Protein AF-A0A4D6HDS4-F1 (afdb_monomer)

Radius of gyration: 18.3 Å; Cα contacts (8 Å, |Δi|>4): 135; chains: 1; bounding box: 52×20×52 Å

Secondary structure (DSSP, 8-state):
-HHHHHHHHHHHHHHHHHHHHH-TT-S-HHHHHHHHHHHHTTGGGGGT-SSSHHHHHHHHTSGGGGGTTSHHHHHHH-TT--HHHHHHHHHHHHHHHHHHHHHHHHTTHHHHHHHHTTT-

pLDDT: mean 92.28, std 8.12, range [58.09, 98.69]

Nearest PDB structures (foldseek):
  7ras-assembly1_B  TM=2.641E-01  e=6.065E+00  Mus musculus

Structure (mmCIF, N/CA/C/O backbone):
data_AF-A0A4D6HDS4-F1
#
_entry.id   AF-A0A4D6HDS4-F1
#
loop_
_atom_site.group_PDB
_atom_site.id
_atom_site.type_symbol
_atom_site.label_atom_id
_atom_site.label_alt_id
_atom_site.label_comp_id
_atom_site.label_asym_id
_atom_site.label_entity_id
_atom_site.label_seq_id
_atom_site.pdbx_PDB_ins_code
_atom_site.Cartn_x
_atom_site.Cartn_y
_atom_site.Cartn_z
_atom_site.occupancy
_atom_site.B_iso_or_equiv
_atom_site.auth_seq_id
_atom_site.auth_comp_id
_atom_site.auth_asym_id
_atom_site.auth_atom_id
_atom_site.pdbx_PDB_model_num
ATOM 1 N N . MET A 1 1 ? 3.286 8.470 -13.840 1.00 58.25 1 MET A N 1
ATOM 2 C CA . MET A 1 1 ? 2.882 9.212 -12.616 1.00 58.25 1 MET A CA 1
ATOM 3 C C . MET A 1 1 ? 1.632 8.616 -11.990 1.00 58.25 1 MET A C 1
ATOM 5 O O . MET A 1 1 ? 1.521 8.648 -10.770 1.00 58.25 1 MET A O 1
ATOM 9 N N . SER A 1 2 ? 0.696 8.099 -12.793 1.00 68.75 2 SER A N 1
ATOM 10 C CA . SER A 1 2 ? -0.485 7.391 -12.288 1.00 68.75 2 SER A CA 1
ATOM 11 C C . SER A 1 2 ? -0.097 6.170 -11.444 1.00 68.75 2 SER A C 1
ATOM 13 O O . SER A 1 2 ? -0.670 5.943 -10.382 1.00 68.75 2 SER A O 1
ATOM 15 N N . MET A 1 3 ? 0.948 5.453 -11.860 1.00 79.44 3 MET A N 1
ATOM 16 C CA . MET A 1 3 ? 1.455 4.256 -11.198 1.00 79.44 3 MET A CA 1
ATOM 17 C C . MET A 1 3 ? 1.962 4.538 -9.790 1.00 79.44 3 MET A C 1
ATOM 19 O O . MET A 1 3 ? 1.450 3.927 -8.870 1.00 79.44 3 MET A O 1
ATOM 23 N N . ALA A 1 4 ? 2.796 5.560 -9.573 1.00 91.19 4 ALA A N 1
ATOM 24 C CA . ALA A 1 4 ? 3.247 5.917 -8.221 1.00 91.19 4 ALA A CA 1
ATOM 25 C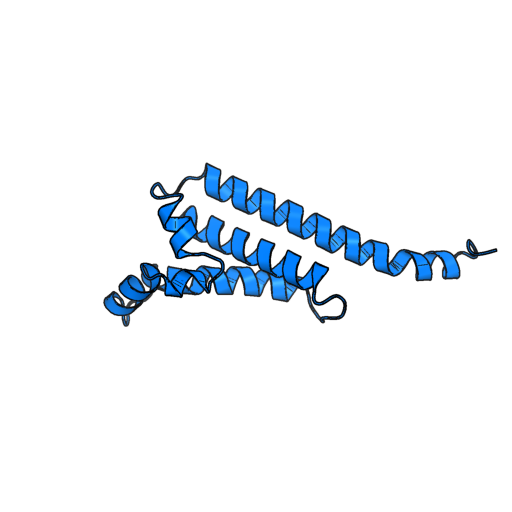 C . ALA A 1 4 ? 2.075 6.175 -7.245 1.00 91.19 4 ALA A C 1
ATOM 27 O O . ALA A 1 4 ? 2.122 5.781 -6.079 1.00 91.19 4 ALA A O 1
ATOM 28 N N . ILE A 1 5 ? 0.984 6.797 -7.722 1.00 95.06 5 ILE A N 1
ATOM 29 C CA . ILE A 1 5 ? -0.250 6.964 -6.933 1.00 95.06 5 ILE A CA 1
ATOM 30 C C . ILE A 1 5 ? -0.908 5.604 -6.676 1.00 95.06 5 ILE A C 1
ATOM 32 O O . ILE A 1 5 ? -1.334 5.336 -5.552 1.00 95.06 5 ILE A O 1
ATOM 36 N N . ALA A 1 6 ? -0.992 4.747 -7.696 1.00 96.25 6 ALA A N 1
ATOM 37 C CA . ALA A 1 6 ? -1.546 3.405 -7.578 1.00 96.25 6 ALA A CA 1
ATOM 38 C C . ALA A 1 6 ? -0.752 2.532 -6.589 1.00 96.25 6 ALA A C 1
ATOM 40 O O . ALA A 1 6 ? -1.367 1.912 -5.722 1.00 96.25 6 ALA A O 1
ATOM 41 N N . HIS A 1 7 ? 0.584 2.528 -6.649 1.00 97.31 7 HIS A N 1
ATOM 42 C CA . HIS A 1 7 ? 1.455 1.793 -5.726 1.00 97.31 7 HIS A CA 1
ATOM 43 C C . HIS A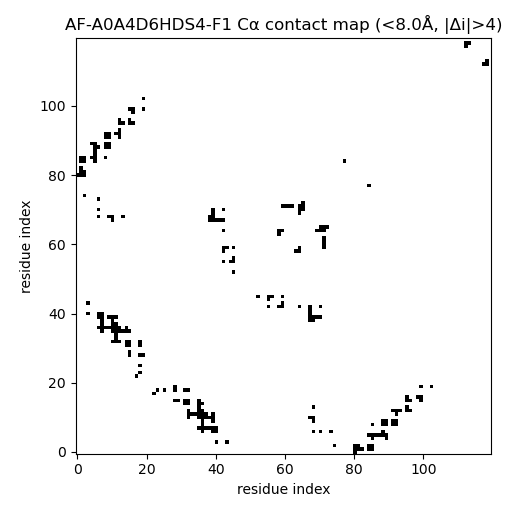 1 7 ? 1.315 2.305 -4.299 1.00 97.31 7 HIS A C 1
ATOM 45 O O . HIS A 1 7 ? 1.089 1.507 -3.389 1.00 97.31 7 HIS A O 1
ATOM 51 N N . PHE A 1 8 ? 1.360 3.626 -4.094 1.00 98.12 8 PHE A N 1
ATOM 52 C CA . PHE A 1 8 ? 1.148 4.210 -2.769 1.00 98.12 8 PHE A CA 1
ATOM 53 C C . PHE A 1 8 ? -0.218 3.825 -2.193 1.00 98.12 8 PHE A C 1
ATOM 55 O O . PHE A 1 8 ? -0.322 3.424 -1.029 1.00 98.12 8 PHE A O 1
ATOM 62 N N . ALA A 1 9 ? -1.274 3.942 -3.003 1.00 98.19 9 ALA A N 1
ATOM 63 C CA . ALA A 1 9 ? -2.632 3.645 -2.574 1.00 98.19 9 ALA A CA 1
ATOM 64 C C . ALA A 1 9 ? -2.816 2.153 -2.270 1.00 98.19 9 ALA A C 1
ATOM 66 O O . ALA A 1 9 ? -3.368 1.815 -1.223 1.00 98.19 9 ALA A O 1
ATOM 67 N N . MET A 1 10 ? -2.294 1.270 -3.127 1.00 97.75 10 MET A N 1
ATOM 68 C CA . MET A 1 10 ? -2.319 -0.178 -2.923 1.00 97.75 10 MET A CA 1
ATOM 69 C C . MET A 1 10 ? -1.550 -0.574 -1.662 1.00 97.75 10 MET A C 1
ATOM 71 O O . MET A 1 10 ? -2.098 -1.257 -0.799 1.00 97.75 10 MET A O 1
ATOM 75 N N . GLY A 1 11 ? -0.315 -0.091 -1.506 1.00 98.31 11 GLY A N 1
ATOM 76 C CA . GLY A 1 11 ? 0.505 -0.380 -0.332 1.00 98.31 11 GLY A CA 1
ATOM 77 C C . GLY A 1 11 ? -0.135 0.101 0.963 1.00 98.31 11 GLY A C 1
ATOM 78 O O . GLY A 1 11 ? -0.180 -0.633 1.952 1.00 98.31 11 GLY A O 1
ATOM 79 N N . SER A 1 12 ? -0.715 1.302 0.940 1.00 98.69 12 SER A N 1
ATOM 80 C CA . SER A 1 12 ? -1.457 1.835 2.083 1.00 98.69 12 SER A CA 1
ATOM 81 C C . SER A 1 12 ? -2.678 0.977 2.407 1.00 98.69 12 SER A C 1
ATOM 83 O O . SER A 1 12 ? -2.884 0.619 3.566 1.00 98.69 12 SER A O 1
ATOM 85 N N . ALA A 1 13 ? -3.471 0.606 1.396 1.00 98.44 13 ALA A N 1
ATOM 86 C CA . ALA A 1 13 ? -4.678 -0.196 1.570 1.00 98.44 13 ALA A CA 1
ATOM 87 C C . ALA A 1 13 ? -4.353 -1.577 2.150 1.00 98.44 13 ALA A C 1
ATOM 89 O O . ALA A 1 13 ? -4.958 -1.996 3.138 1.00 98.44 13 ALA A O 1
ATOM 90 N N . CYS A 1 14 ? -3.363 -2.264 1.579 1.00 98.12 14 CYS A N 1
ATOM 91 C CA . CYS A 1 14 ? -2.941 -3.578 2.037 1.00 98.12 14 CYS A CA 1
ATOM 92 C C . CYS A 1 14 ? -2.393 -3.540 3.468 1.00 98.12 14 CYS A C 1
ATOM 94 O O . CYS A 1 14 ? -2.797 -4.363 4.292 1.00 98.12 14 CYS A O 1
ATOM 96 N N . THR A 1 15 ? -1.545 -2.562 3.805 1.00 98.38 15 THR A N 1
ATOM 97 C CA . THR A 1 15 ? -1.051 -2.412 5.179 1.00 98.38 15 THR A CA 1
ATOM 98 C C . THR A 1 15 ? -2.177 -2.077 6.154 1.00 98.38 15 THR A C 1
ATOM 100 O O . THR A 1 15 ? -2.217 -2.662 7.236 1.00 98.38 15 THR A O 1
ATOM 103 N N . ILE A 1 16 ? -3.124 -1.206 5.784 1.00 97.81 16 ILE A N 1
ATOM 104 C CA . ILE A 1 16 ? -4.306 -0.910 6.609 1.00 97.81 16 ILE A CA 1
ATOM 105 C C . ILE A 1 16 ? -5.101 -2.186 6.891 1.00 97.81 16 ILE A C 1
ATOM 107 O O . ILE A 1 16 ? -5.442 -2.439 8.045 1.00 97.81 16 ILE A O 1
ATOM 111 N N . LEU A 1 17 ? -5.370 -3.008 5.873 1.00 96.25 17 LEU A N 1
ATOM 112 C CA . LEU A 1 17 ? -6.112 -4.258 6.044 1.00 96.25 17 LEU A CA 1
ATOM 113 C C . LEU A 1 17 ? -5.348 -5.260 6.916 1.00 96.25 17 LEU A C 1
ATOM 115 O O . LEU A 1 17 ? -5.937 -5.844 7.825 1.00 96.25 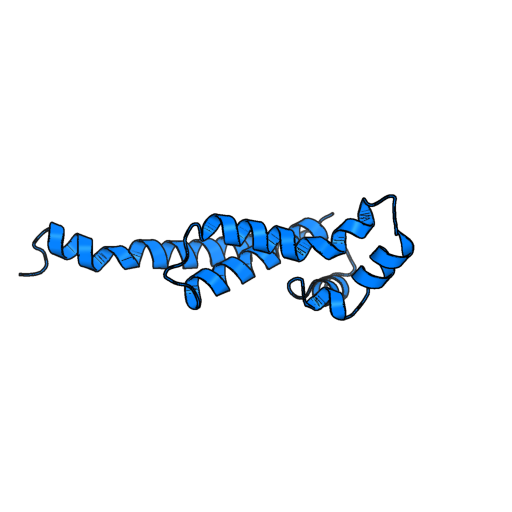17 LEU A O 1
ATOM 119 N N . VAL A 1 18 ? -4.039 -5.419 6.698 1.00 96.50 18 VAL A N 1
ATOM 120 C CA . VAL A 1 18 ? -3.189 -6.271 7.543 1.00 96.50 18 VAL A CA 1
ATOM 121 C C . VAL A 1 18 ? -3.227 -5.806 8.993 1.00 96.50 18 VAL A C 1
ATOM 123 O O . VAL A 1 18 ? -3.484 -6.614 9.880 1.00 96.50 18 VAL A O 1
ATOM 126 N N . VAL A 1 19 ? -3.044 -4.512 9.248 1.00 95.62 19 VAL A N 1
ATOM 127 C CA . VAL A 1 19 ? -3.081 -3.953 10.604 1.00 95.62 19 VAL A CA 1
ATOM 128 C C . VAL A 1 19 ? -4.461 -4.137 11.238 1.00 95.62 19 VAL A C 1
ATOM 130 O O . VAL A 1 19 ? -4.561 -4.635 12.357 1.00 95.62 19 VAL A O 1
ATOM 133 N N . ALA A 1 20 ? -5.532 -3.812 10.514 1.00 92.94 20 ALA A N 1
ATOM 134 C CA . ALA A 1 20 ? -6.904 -3.886 11.015 1.00 92.94 20 ALA A CA 1
ATOM 135 C C . ALA A 1 20 ? -7.405 -5.319 11.269 1.00 92.94 20 ALA A C 1
ATOM 137 O O . ALA A 1 20 ? -8.404 -5.505 11.973 1.00 92.94 20 ALA A O 1
ATOM 138 N N . VAL A 1 21 ? -6.777 -6.332 10.666 1.00 91.06 21 VAL A N 1
ATOM 139 C CA . VAL A 1 21 ? -7.173 -7.741 10.812 1.00 91.06 21 VAL A CA 1
ATOM 140 C C . VAL A 1 21 ? -6.225 -8.511 11.723 1.00 91.06 21 VAL A C 1
ATOM 142 O O . VAL A 1 21 ? -6.697 -9.289 12.547 1.00 91.06 21 VAL A O 1
ATOM 145 N N . LEU A 1 22 ? -4.916 -8.301 11.589 1.00 94.06 22 LEU A N 1
ATOM 146 C CA . LEU A 1 22 ? -3.891 -9.125 12.233 1.00 94.06 22 LEU A CA 1
ATOM 147 C C . LEU A 1 22 ? -3.214 -8.437 13.426 1.00 94.06 22 LEU A C 1
ATOM 149 O O . LEU A 1 22 ? -2.626 -9.128 14.253 1.00 94.06 22 LEU A O 1
ATOM 153 N N . LEU A 1 23 ? -3.295 -7.105 13.547 1.00 91.19 23 LEU A N 1
ATOM 154 C CA . LEU A 1 23 ? -2.637 -6.341 14.616 1.00 91.19 23 LEU A CA 1
ATOM 155 C C . LEU A 1 23 ? -3.613 -5.395 15.348 1.00 91.19 23 LEU A C 1
ATOM 157 O O . LEU A 1 23 ? -3.406 -4.180 15.358 1.00 91.19 23 LEU A O 1
ATOM 161 N N . PRO A 1 24 ?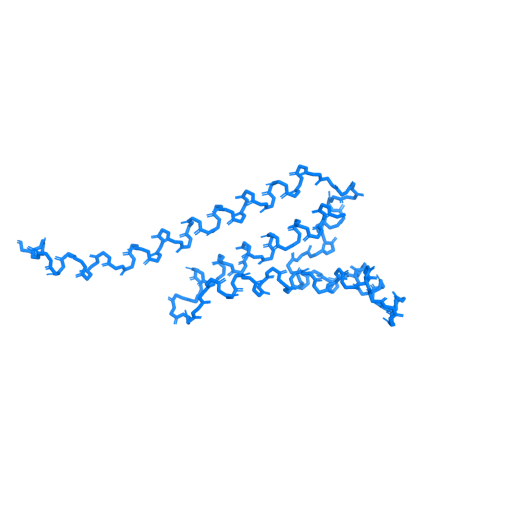 -4.663 -5.919 16.011 1.00 78.38 24 PRO A N 1
ATOM 162 C CA . PRO A 1 24 ? -5.738 -5.102 16.588 1.00 78.38 24 PRO A CA 1
ATOM 163 C C . PRO A 1 24 ? -5.290 -4.145 17.706 1.00 78.38 24 PRO A C 1
ATOM 165 O O . PRO A 1 24 ? -6.005 -3.198 18.019 1.00 78.38 24 PRO A O 1
ATOM 168 N N . SER A 1 25 ? -4.121 -4.372 18.312 1.00 85.38 25 SER A N 1
ATOM 169 C CA . SER A 1 25 ? -3.621 -3.607 19.466 1.00 85.38 25 SER A CA 1
ATOM 170 C C . SER A 1 25 ? -2.389 -2.753 19.150 1.00 85.38 25 SER A C 1
ATOM 172 O O . SER A 1 25 ? -1.700 -2.307 20.067 1.00 85.38 25 SER A O 1
ATOM 174 N N . VAL A 1 26 ? -2.067 -2.543 17.869 1.00 90.81 26 VAL A N 1
ATOM 175 C CA . VAL A 1 26 ? -0.873 -1.778 17.489 1.00 90.81 26 VAL A CA 1
ATOM 176 C C . VAL A 1 26 ? -1.089 -0.270 17.680 1.00 90.81 26 VAL A C 1
ATOM 178 O O . VAL A 1 26 ? -2.141 0.255 17.300 1.00 90.81 26 VAL A O 1
ATOM 181 N N . PRO A 1 27 ? -0.115 0.467 18.245 1.00 90.69 27 PRO A N 1
ATOM 182 C CA . PRO A 1 27 ? -0.199 1.918 18.307 1.00 90.69 27 PRO A CA 1
ATOM 183 C C . PRO A 1 27 ? -0.062 2.539 16.907 1.00 90.69 27 PRO A C 1
ATOM 185 O O . PRO A 1 27 ? 0.648 2.030 16.043 1.00 90.69 27 PRO A O 1
ATOM 188 N N . TYR A 1 28 ? -0.729 3.676 16.699 1.00 93.31 28 TYR A N 1
ATOM 189 C CA . TYR A 1 28 ? -0.669 4.483 15.469 1.00 93.31 28 TYR A CA 1
ATOM 190 C C . TYR A 1 28 ? -0.989 3.728 14.156 1.00 93.31 28 TYR A C 1
ATOM 192 O O . TYR A 1 28 ? -0.276 3.898 13.163 1.00 93.31 28 TYR A O 1
ATOM 200 N N . PRO A 1 29 ? -2.098 2.965 14.073 1.00 93.38 29 PRO A N 1
ATOM 201 C CA . PRO A 1 29 ? -2.413 2.144 12.896 1.00 93.38 29 PRO A CA 1
ATOM 202 C C . PRO A 1 29 ? -2.539 2.961 11.598 1.00 93.38 29 PRO A C 1
ATOM 204 O O . PRO A 1 29 ? -2.184 2.489 10.522 1.00 93.38 29 PRO A O 1
ATOM 207 N N . ARG A 1 30 ? -2.974 4.226 11.694 1.00 93.69 30 ARG A N 1
ATOM 208 C CA . ARG A 1 30 ? -3.056 5.152 10.550 1.00 93.69 30 ARG A CA 1
ATOM 209 C C . ARG A 1 30 ? -1.678 5.518 9.991 1.00 93.69 30 ARG A C 1
ATOM 211 O O . ARG A 1 30 ? -1.510 5.577 8.779 1.00 93.69 30 ARG A O 1
ATOM 218 N N . VAL A 1 31 ? -0.690 5.728 10.866 1.00 96.88 31 VAL A N 1
ATOM 219 C CA . VAL A 1 31 ? 0.695 6.016 10.456 1.00 96.88 31 VAL A CA 1
ATOM 220 C C . VAL A 1 31 ? 1.295 4.794 9.772 1.00 96.88 31 VAL A C 1
ATOM 222 O O . VAL A 1 31 ? 1.930 4.937 8.733 1.00 96.88 31 VAL A O 1
ATOM 225 N N . LEU A 1 32 ? 1.031 3.592 10.295 1.00 97.44 32 LEU A N 1
ATOM 226 C CA . LEU A 1 32 ? 1.462 2.351 9.649 1.00 97.44 32 LEU A CA 1
ATOM 227 C C . LEU A 1 32 ? 0.882 2.209 8.240 1.00 97.44 32 LEU A C 1
ATOM 229 O O . LEU A 1 32 ? 1.610 1.810 7.339 1.00 97.44 32 LEU A O 1
ATOM 233 N N . GLY A 1 33 ? -0.377 2.601 8.023 1.00 97.75 33 GLY A N 1
ATOM 234 C CA . GLY A 1 33 ? -0.962 2.682 6.682 1.00 97.75 33 GLY A CA 1
ATOM 235 C C . GLY A 1 33 ? -0.142 3.559 5.731 1.00 97.75 33 GLY A C 1
ATOM 236 O O . GLY A 1 33 ? 0.244 3.102 4.660 1.00 97.75 33 GLY A O 1
ATOM 237 N N . LEU A 1 34 ? 0.211 4.780 6.149 1.00 98.06 34 LEU A N 1
ATOM 238 C CA . LEU A 1 34 ? 1.038 5.693 5.344 1.00 98.06 34 LEU A CA 1
ATOM 239 C C . LEU A 1 34 ? 2.439 5.127 5.067 1.00 98.06 34 LEU A C 1
ATOM 241 O O . LEU A 1 34 ? 2.940 5.234 3.948 1.00 98.06 34 LEU A O 1
ATOM 245 N N . LEU A 1 35 ? 3.060 4.496 6.067 1.00 98.31 35 LEU A N 1
ATOM 246 C CA . LEU A 1 35 ? 4.345 3.814 5.900 1.00 98.31 35 LEU A CA 1
ATOM 247 C C . LEU A 1 35 ? 4.234 2.613 4.954 1.00 98.31 35 LEU A C 1
ATOM 249 O O . LEU A 1 35 ? 5.180 2.335 4.228 1.00 98.31 35 LEU A O 1
ATOM 253 N N . GLY A 1 36 ? 3.083 1.939 4.913 1.00 98.31 36 GLY A N 1
ATOM 254 C CA . GLY A 1 36 ? 2.772 0.894 3.939 1.00 98.31 36 GLY A CA 1
ATOM 255 C C . GLY A 1 36 ? 2.736 1.403 2.501 1.00 98.31 36 GLY A C 1
ATOM 256 O O . GLY A 1 36 ? 3.291 0.765 1.607 1.00 98.31 36 GLY A O 1
ATOM 257 N N . GLY A 1 37 ? 2.151 2.583 2.282 1.00 98.25 37 GLY A N 1
ATOM 258 C CA . GLY A 1 37 ? 2.230 3.272 0.995 1.00 98.25 37 GLY A CA 1
ATOM 259 C C . GLY A 1 37 ? 3.664 3.649 0.632 1.00 98.25 37 GLY A C 1
ATOM 260 O O . GLY A 1 37 ? 4.112 3.364 -0.473 1.00 98.25 37 GLY A O 1
ATOM 261 N N . GLY A 1 38 ? 4.415 4.211 1.583 1.00 98.06 38 GLY A N 1
ATOM 262 C CA . GLY A 1 38 ? 5.836 4.519 1.389 1.00 98.06 38 GLY A CA 1
ATOM 263 C C . GLY A 1 38 ? 6.682 3.279 1.080 1.00 98.06 38 GLY A C 1
ATOM 264 O O . GLY A 1 38 ? 7.546 3.331 0.211 1.00 98.06 38 GLY A O 1
ATOM 265 N N . TRP A 1 39 ? 6.395 2.148 1.732 1.00 98.44 39 TRP A N 1
ATOM 266 C CA . TRP A 1 39 ? 7.024 0.858 1.448 1.00 98.44 39 TRP A CA 1
ATOM 267 C C . TRP A 1 39 ? 6.786 0.439 -0.004 1.00 98.44 39 TRP A C 1
ATOM 269 O O . TRP A 1 39 ? 7.743 0.140 -0.710 1.00 98.44 39 TRP A O 1
ATOM 279 N N . ALA A 1 40 ? 5.542 0.495 -0.488 1.00 98.06 40 ALA A N 1
ATOM 280 C CA . ALA A 1 40 ? 5.221 0.152 -1.877 1.00 98.06 40 ALA A CA 1
ATOM 281 C C . ALA A 1 40 ? 5.934 1.028 -2.921 1.00 98.06 40 ALA A C 1
ATOM 283 O O . ALA A 1 40 ? 6.157 0.566 -4.035 1.00 98.06 40 ALA A O 1
ATOM 284 N N . MET A 1 41 ? 6.319 2.255 -2.562 1.00 97.19 41 MET A N 1
ATOM 285 C CA . MET A 1 41 ? 7.023 3.192 -3.446 1.00 97.19 41 MET A CA 1
ATOM 286 C C . MET A 1 41 ? 8.551 3.035 -3.448 1.00 97.19 41 MET A C 1
ATOM 288 O O . MET A 1 41 ? 9.235 3.751 -4.175 1.00 97.19 41 MET A O 1
ATOM 292 N N . ILE A 1 42 ? 9.139 2.143 -2.644 1.00 97.00 42 ILE A N 1
ATOM 293 C CA . ILE A 1 42 ? 10.606 1.982 -2.612 1.00 97.00 42 ILE A CA 1
ATOM 294 C C . ILE A 1 42 ? 11.189 1.674 -4.005 1.00 97.00 42 ILE A C 1
ATOM 296 O O . ILE A 1 42 ? 12.181 2.310 -4.372 1.00 97.00 42 ILE A O 1
ATOM 300 N N . PRO A 1 43 ? 10.604 0.770 -4.817 1.00 96.88 43 PRO A N 1
ATOM 301 C CA . PRO A 1 43 ? 11.096 0.537 -6.171 1.00 96.88 43 PRO A CA 1
ATOM 302 C C . PRO A 1 43 ? 10.992 1.768 -7.087 1.00 96.88 43 PRO A C 1
ATOM 304 O O . PRO A 1 43 ? 11.891 1.968 -7.906 1.00 96.88 43 PRO A O 1
ATOM 307 N N . ASP A 1 44 ? 9.990 2.643 -6.908 1.00 95.44 44 ASP A N 1
ATOM 308 C CA . ASP A 1 44 ? 9.815 3.878 -7.700 1.00 95.44 44 ASP A CA 1
ATOM 309 C C . ASP A 1 44 ? 10.984 4.861 -7.553 1.00 95.44 44 ASP A C 1
ATOM 311 O O . ASP A 1 44 ? 11.151 5.767 -8.373 1.00 95.44 44 ASP A O 1
ATOM 315 N N . PHE A 1 45 ? 11.829 4.702 -6.530 1.00 94.19 45 PHE A N 1
ATOM 316 C CA . PHE A 1 45 ? 12.968 5.588 -6.294 1.00 94.19 45 PHE A CA 1
ATOM 317 C C . PHE A 1 45 ? 13.942 5.643 -7.486 1.00 94.19 45 PHE A C 1
ATOM 319 O O . PHE A 1 45 ? 14.656 6.636 -7.661 1.00 94.19 45 PHE A O 1
ATOM 326 N N . HIS A 1 46 ? 13.929 4.629 -8.361 1.00 94.25 46 HIS A N 1
ATOM 327 C CA . HIS A 1 46 ? 14.705 4.632 -9.602 1.00 94.25 46 HIS A CA 1
ATOM 328 C C . HIS A 1 46 ? 14.364 5.808 -10.538 1.00 94.25 46 HIS A C 1
ATOM 330 O O . HIS A 1 46 ? 15.191 6.168 -11.376 1.00 94.25 46 HIS A O 1
ATOM 336 N N . TRP A 1 47 ? 13.164 6.393 -10.435 1.00 92.12 47 TRP A N 1
ATOM 337 C CA . TRP A 1 47 ? 12.750 7.534 -11.258 1.00 92.12 47 TRP A CA 1
ATOM 338 C C . TRP A 1 47 ? 13.440 8.840 -10.866 1.00 92.12 47 TRP A C 1
ATOM 340 O O . TRP A 1 47 ? 13.540 9.744 -11.695 1.00 92.12 47 TRP A O 1
ATOM 350 N N . ILE A 1 48 ? 13.893 8.954 -9.616 1.00 93.19 48 ILE A N 1
ATOM 351 C CA . ILE A 1 48 ? 14.412 10.211 -9.058 1.00 93.19 48 ILE A CA 1
ATOM 352 C C . ILE A 1 48 ? 15.867 10.123 -8.597 1.00 93.19 48 ILE A C 1
ATOM 354 O O . ILE A 1 48 ? 16.511 11.159 -8.442 1.00 93.19 48 ILE A O 1
ATOM 358 N N .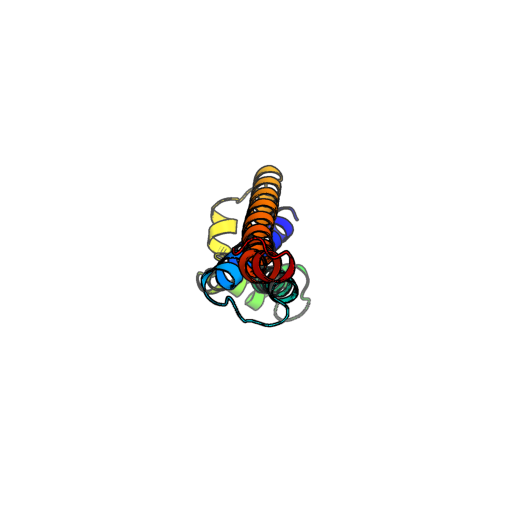 SER A 1 49 ? 16.397 8.919 -8.369 1.00 93.12 49 SER A N 1
ATOM 359 C CA . SER A 1 49 ? 17.760 8.756 -7.867 1.00 93.12 49 SER A CA 1
ATOM 360 C C . SER A 1 49 ? 18.808 9.074 -8.940 1.00 93.12 49 SER A C 1
ATOM 362 O O . SER A 1 49 ? 18.828 8.418 -9.985 1.00 93.12 49 SER A O 1
ATOM 364 N N . PRO A 1 50 ? 19.747 10.004 -8.681 1.00 93.06 50 PRO A N 1
ATOM 365 C CA . PRO A 1 50 ? 20.883 10.237 -9.569 1.00 93.06 50 PRO A CA 1
ATOM 366 C C . PRO A 1 50 ? 22.022 9.224 -9.354 1.00 93.06 50 PRO A C 1
ATOM 368 O O . PRO A 1 50 ? 22.959 9.179 -10.147 1.00 93.06 50 PRO A O 1
ATOM 371 N N . VAL A 1 51 ? 21.968 8.423 -8.284 1.00 96.12 51 VAL A N 1
ATOM 372 C CA . VAL A 1 51 ? 22.990 7.427 -7.921 1.00 96.12 51 VAL A CA 1
ATOM 373 C C . VAL A 1 51 ? 22.406 6.023 -8.081 1.00 96.12 51 VAL A C 1
ATOM 375 O O . VAL A 1 51 ? 21.227 5.813 -7.798 1.00 96.12 51 VAL A O 1
ATOM 378 N N . PHE A 1 52 ? 23.220 5.062 -8.526 1.00 95.19 52 PHE A N 1
ATOM 379 C CA . PHE A 1 52 ? 22.809 3.665 -8.742 1.00 95.19 52 PHE A CA 1
ATOM 380 C C . PHE A 1 52 ? 21.617 3.504 -9.706 1.00 95.19 52 PHE A C 1
ATOM 382 O O . PHE A 1 52 ? 20.772 2.628 -9.535 1.00 95.19 52 PHE A O 1
ATOM 389 N N . ALA A 1 53 ? 21.497 4.383 -10.708 1.00 94.75 53 ALA A N 1
ATOM 390 C CA . ALA A 1 53 ? 20.325 4.430 -11.585 1.00 94.75 53 ALA A CA 1
ATOM 391 C C . ALA A 1 53 ? 20.084 3.108 -12.339 1.00 94.75 53 ALA A C 1
ATOM 393 O O . ALA A 1 53 ? 18.938 2.689 -12.513 1.00 94.75 53 ALA A O 1
ATOM 394 N N . ALA A 1 54 ? 21.154 2.431 -12.771 1.00 95.69 54 ALA A N 1
ATOM 395 C CA . ALA A 1 54 ? 21.051 1.156 -13.474 1.00 95.69 54 ALA A CA 1
ATOM 396 C C . ALA A 1 54 ? 20.599 0.034 -12.528 1.00 95.69 54 ALA A C 1
ATOM 398 O O . ALA A 1 54 ? 19.688 -0.724 -12.855 1.00 95.69 54 ALA A O 1
ATOM 399 N N . GLU A 1 55 ? 21.193 -0.036 -11.341 1.00 97.44 55 GLU A N 1
ATOM 400 C CA . GLU A 1 55 ? 20.899 -1.031 -10.316 1.00 97.44 55 GLU A CA 1
ATOM 401 C C . GLU A 1 55 ? 19.473 -0.875 -9.783 1.00 97.44 55 GLU A C 1
ATOM 403 O O . GLU A 1 55 ? 18.750 -1.863 -9.673 1.00 97.44 55 GLU A O 1
ATOM 408 N N . LEU A 1 56 ? 19.032 0.360 -9.524 1.00 96.88 56 LEU A N 1
ATOM 409 C CA . LEU A 1 56 ? 17.668 0.648 -9.076 1.00 96.88 56 LEU A CA 1
ATOM 410 C C . LEU A 1 56 ? 16.635 0.309 -10.151 1.00 96.88 56 LEU A C 1
ATOM 412 O O . LEU A 1 56 ? 15.595 -0.263 -9.835 1.00 96.88 56 LEU A O 1
ATOM 416 N N . LYS A 1 57 ? 16.927 0.591 -11.426 1.00 96.38 57 LYS A N 1
ATOM 417 C CA . LYS A 1 57 ? 16.048 0.204 -12.537 1.00 96.38 57 LYS A CA 1
ATOM 418 C C . LYS A 1 57 ? 15.965 -1.319 -12.699 1.00 96.38 57 LYS A C 1
ATOM 420 O O . LYS A 1 57 ? 14.882 -1.848 -12.947 1.00 96.38 57 LYS A O 1
ATOM 425 N N . LEU A 1 58 ? 17.088 -2.027 -12.544 1.00 97.31 58 LEU A N 1
ATOM 426 C CA . LEU A 1 58 ? 17.121 -3.495 -12.553 1.00 97.31 58 LEU A CA 1
ATOM 427 C C . LEU A 1 58 ? 16.319 -4.077 -11.387 1.00 97.31 58 LEU A C 1
ATOM 429 O O . LEU A 1 58 ? 15.544 -5.011 -11.581 1.00 97.31 58 LEU A O 1
ATOM 433 N N . PHE A 1 59 ? 16.474 -3.507 -10.194 1.00 97.69 59 PHE A N 1
ATOM 434 C CA . PHE A 1 59 ? 15.715 -3.898 -9.013 1.00 97.69 59 PHE A CA 1
ATOM 435 C C . PHE A 1 59 ? 14.209 -3.670 -9.196 1.00 97.69 59 PHE A C 1
ATOM 437 O O . PHE A 1 59 ? 13.437 -4.602 -8.972 1.00 97.69 59 PHE A O 1
ATOM 444 N N . HIS A 1 60 ? 13.799 -2.488 -9.666 1.00 96.88 60 HIS A N 1
ATOM 445 C CA . HIS A 1 60 ? 12.399 -2.153 -9.946 1.00 96.88 60 HIS A CA 1
ATOM 446 C C . HIS A 1 60 ? 11.744 -3.150 -10.912 1.00 96.88 60 HIS A C 1
ATOM 448 O O . HIS A 1 60 ? 10.637 -3.626 -10.675 1.00 96.88 60 HIS A O 1
ATOM 454 N N . GLY A 1 61 ? 12.448 -3.532 -11.981 1.00 95.94 61 GLY A N 1
ATOM 455 C CA . GLY A 1 61 ? 11.952 -4.507 -12.957 1.00 95.94 61 GLY A CA 1
ATOM 456 C C . GLY A 1 61 ? 12.009 -5.974 -12.510 1.00 95.94 61 GLY A C 1
ATOM 457 O O . GLY A 1 61 ? 11.654 -6.853 -13.293 1.00 95.94 61 GLY A O 1
ATOM 458 N N . SER A 1 62 ? 12.494 -6.267 -11.301 1.00 97.19 62 SER A N 1
ATOM 459 C CA . SER A 1 62 ? 12.713 -7.639 -10.837 1.00 97.19 62 SER A CA 1
ATOM 460 C C . SER A 1 62 ? 11.513 -8.214 -10.081 1.00 97.19 62 SER A C 1
ATOM 462 O O . SER A 1 62 ? 10.722 -7.494 -9.475 1.00 97.19 62 SER A O 1
ATOM 464 N N . ALA A 1 63 ? 11.436 -9.545 -10.002 1.00 97.19 63 ALA A N 1
ATOM 465 C CA . ALA A 1 63 ? 10.438 -10.225 -9.174 1.00 97.19 63 ALA A CA 1
ATOM 466 C C . ALA A 1 63 ? 10.552 -9.866 -7.678 1.00 97.19 63 ALA A C 1
ATOM 468 O O . ALA A 1 63 ? 9.558 -9.945 -6.958 1.00 97.19 63 ALA A O 1
ATOM 469 N N . LEU A 1 64 ? 11.736 -9.444 -7.209 1.00 97.62 64 LEU A N 1
ATOM 470 C CA . LEU A 1 64 ? 11.953 -9.022 -5.824 1.00 97.62 64 LEU A CA 1
ATOM 471 C C . LEU A 1 64 ? 11.174 -7.744 -5.483 1.00 97.62 64 LEU A C 1
ATOM 473 O O . LEU A 1 64 ? 10.738 -7.589 -4.342 1.00 97.62 64 LEU A O 1
ATOM 477 N N . ALA A 1 65 ? 10.917 -6.871 -6.463 1.00 97.50 65 ALA A N 1
ATOM 478 C CA . ALA A 1 65 ? 10.099 -5.680 -6.252 1.00 97.50 65 ALA A CA 1
ATOM 479 C C . ALA A 1 65 ? 8.665 -6.028 -5.796 1.00 97.50 65 ALA A C 1
ATOM 481 O O . ALA A 1 65 ? 8.015 -5.221 -5.138 1.00 97.50 65 ALA A O 1
ATOM 482 N N . ASN A 1 66 ? 8.179 -7.256 -6.024 1.00 97.69 66 ASN A N 1
ATOM 483 C CA . ASN A 1 66 ? 6.866 -7.689 -5.532 1.00 97.69 66 ASN A CA 1
ATOM 484 C C . ASN A 1 66 ? 6.757 -7.791 -4.002 1.00 97.69 66 ASN A C 1
ATOM 486 O O . ASN A 1 66 ? 5.643 -7.814 -3.482 1.00 97.69 66 ASN A O 1
ATOM 490 N N . VAL A 1 67 ? 7.870 -7.793 -3.261 1.00 97.94 67 VAL A N 1
ATOM 491 C CA . VAL A 1 67 ? 7.849 -7.678 -1.788 1.00 97.94 67 VAL A CA 1
ATOM 492 C C . VAL A 1 67 ? 7.294 -6.315 -1.339 1.00 97.94 67 VAL A C 1
ATOM 494 O O . VAL A 1 67 ? 6.732 -6.181 -0.250 1.00 97.94 67 VAL A O 1
ATOM 497 N N . PHE A 1 68 ? 7.377 -5.304 -2.202 1.00 98.19 68 PHE A N 1
ATOM 498 C CA . PHE A 1 68 ? 6.846 -3.962 -1.981 1.00 98.19 68 PHE A CA 1
ATOM 499 C C . PHE A 1 68 ? 5.396 -3.886 -2.461 1.00 98.19 68 PHE A C 1
ATOM 501 O O . PHE A 1 68 ? 5.052 -3.109 -3.343 1.00 98.19 68 PHE A O 1
ATOM 508 N N . TRP A 1 69 ? 4.549 -4.748 -1.890 1.00 97.56 69 TRP A N 1
ATOM 509 C CA . TRP A 1 69 ? 3.123 -4.850 -2.214 1.00 97.56 69 TRP A CA 1
ATOM 510 C C . TRP A 1 69 ? 2.827 -5.116 -3.697 1.00 97.56 69 TRP A C 1
ATOM 512 O O . TRP A 1 69 ? 2.015 -4.436 -4.317 1.00 97.56 69 TRP A O 1
ATOM 522 N N . PHE A 1 70 ? 3.458 -6.156 -4.251 1.00 96.62 70 PHE A N 1
ATOM 523 C CA . PHE A 1 70 ? 3.243 -6.617 -5.629 1.00 96.62 70 PHE A CA 1
ATOM 524 C C . PHE A 1 70 ? 3.603 -5.576 -6.701 1.00 96.62 70 PHE A C 1
ATOM 526 O O . PHE A 1 70 ? 3.035 -5.593 -7.789 1.00 96.62 70 PHE A O 1
ATOM 533 N N . HIS A 1 71 ? 4.559 -4.691 -6.397 1.00 97.00 71 HIS A N 1
ATOM 534 C CA . HIS A 1 71 ? 4.950 -3.560 -7.241 1.00 97.00 71 HIS A CA 1
ATOM 535 C C . HIS A 1 71 ? 5.131 -3.924 -8.724 1.00 97.00 71 HIS A C 1
ATOM 537 O O . HIS A 1 71 ? 4.437 -3.389 -9.584 1.00 97.00 71 HIS A O 1
ATOM 543 N N . ASN A 1 72 ? 6.007 -4.889 -9.022 1.00 95.56 72 ASN A N 1
ATOM 544 C CA . ASN A 1 72 ? 6.301 -5.288 -10.398 1.00 95.56 72 ASN A CA 1
ATOM 545 C C . ASN A 1 72 ? 5.100 -5.958 -11.087 1.00 95.56 72 ASN A C 1
ATOM 547 O O . ASN A 1 72 ? 4.873 -5.749 -12.274 1.00 95.56 72 ASN A O 1
ATOM 551 N N . ALA A 1 73 ? 4.301 -6.736 -10.356 1.00 95.31 73 ALA A N 1
ATOM 552 C CA . ALA A 1 73 ? 3.086 -7.332 -10.901 1.00 95.31 73 ALA A CA 1
ATOM 553 C C . ALA A 1 73 ? 2.051 -6.262 -11.287 1.00 95.31 73 ALA A C 1
ATOM 555 O O . ALA A 1 73 ? 1.384 -6.414 -12.309 1.00 95.31 73 ALA A O 1
ATOM 556 N N . LEU A 1 74 ? 1.944 -5.176 -10.512 1.00 94.38 74 LEU A N 1
ATOM 557 C CA . LEU A 1 74 ? 1.092 -4.033 -10.851 1.00 94.38 74 LEU A CA 1
ATOM 558 C C . LEU A 1 74 ? 1.591 -3.321 -12.112 1.00 94.38 74 LEU A C 1
ATOM 560 O O . LEU A 1 74 ? 0.778 -3.036 -12.986 1.00 94.38 74 LEU A O 1
ATOM 564 N N . ASP A 1 75 ? 2.903 -3.117 -12.255 1.00 94.75 75 ASP A N 1
ATOM 565 C CA . ASP A 1 75 ? 3.486 -2.524 -13.472 1.00 94.75 75 ASP A CA 1
ATOM 566 C C . ASP A 1 75 ? 3.220 -3.359 -14.722 1.00 94.75 75 ASP A C 1
ATOM 568 O O . ASP A 1 75 ? 2.914 -2.830 -15.790 1.00 94.75 75 ASP A O 1
ATOM 572 N N . VAL A 1 76 ? 3.325 -4.682 -14.598 1.00 93.94 76 VAL A N 1
ATOM 573 C CA . VAL A 1 76 ? 3.036 -5.601 -15.704 1.00 93.94 76 VAL A CA 1
ATOM 574 C C . VAL A 1 76 ? 1.540 -5.607 -16.035 1.00 93.94 76 VAL A C 1
ATOM 576 O O . VAL A 1 76 ? 1.176 -5.736 -17.205 1.00 93.94 76 VAL A O 1
ATOM 579 N N . ALA A 1 77 ? 0.668 -5.457 -15.034 1.00 92.25 77 ALA A N 1
ATOM 580 C CA . ALA A 1 77 ? -0.780 -5.407 -15.227 1.00 92.25 77 ALA A CA 1
ATOM 581 C C . ALA A 1 77 ? -1.265 -4.076 -15.832 1.00 92.25 77 ALA A C 1
ATOM 583 O O . ALA A 1 77 ? -2.244 -4.078 -16.580 1.00 92.25 77 ALA A O 1
ATOM 584 N N . ASP A 1 78 ? -0.586 -2.960 -15.550 1.00 91.81 78 ASP A N 1
ATOM 585 C CA . ASP A 1 78 ? -0.876 -1.636 -16.112 1.00 91.81 78 ASP A CA 1
ATOM 586 C C . ASP A 1 78 ? 0.351 -1.011 -16.785 1.00 91.81 78 ASP A C 1
ATOM 588 O O . ASP A 1 78 ? 0.947 -0.035 -16.331 1.00 91.81 78 ASP A O 1
ATOM 592 N N . THR A 1 79 ? 0.682 -1.537 -17.961 1.00 89.50 79 THR A N 1
ATOM 593 C CA . THR A 1 79 ? 1.791 -1.024 -18.781 1.00 89.50 79 THR A CA 1
ATOM 594 C C . THR A 1 79 ? 1.550 0.381 -19.350 1.00 89.50 79 THR A C 1
ATOM 596 O O . THR A 1 79 ? 2.444 0.948 -19.980 1.00 89.50 79 THR A O 1
ATOM 599 N N . THR A 1 80 ? 0.356 0.955 -19.157 1.00 88.62 80 THR A N 1
ATOM 600 C CA . THR A 1 80 ? -0.064 2.219 -19.783 1.00 88.62 80 THR A CA 1
ATOM 601 C C . THR A 1 80 ? -0.032 3.430 -18.856 1.00 88.62 80 THR A C 1
ATOM 603 O O . THR A 1 80 ? -0.321 4.534 -19.319 1.00 88.62 80 THR A O 1
ATOM 606 N N . ASP A 1 81 ? 0.316 3.255 -17.576 1.00 86.00 81 ASP A N 1
ATOM 607 C CA . ASP A 1 81 ? 0.206 4.310 -16.555 1.00 86.00 81 ASP A CA 1
ATOM 608 C C . ASP A 1 81 ? -1.236 4.859 -16.473 1.00 86.00 81 ASP A C 1
ATOM 610 O O . ASP A 1 81 ? -1.486 6.070 -16.516 1.00 86.00 81 ASP A O 1
ATOM 614 N N . SER A 1 82 ? -2.218 3.955 -16.398 1.00 92.06 82 SER A N 1
ATOM 615 C CA . SER A 1 82 ? -3.643 4.259 -16.515 1.00 92.06 82 SER A CA 1
ATOM 616 C C . SER A 1 82 ? -4.179 5.032 -15.314 1.00 92.06 82 SER A C 1
ATOM 618 O O . SER A 1 82 ? -4.101 4.615 -14.156 1.00 92.06 82 SER A O 1
ATOM 620 N N . LYS A 1 83 ? -4.851 6.155 -15.593 1.00 94.25 83 LYS A N 1
ATOM 621 C CA . LYS A 1 83 ? -5.576 6.938 -14.574 1.00 94.25 83 LYS A CA 1
ATOM 622 C C . LYS A 1 83 ? -6.720 6.150 -13.936 1.00 94.25 83 LYS A C 1
ATOM 624 O O . LYS A 1 83 ? -7.051 6.389 -12.778 1.00 94.25 83 LYS A O 1
ATOM 629 N N . ALA A 1 84 ? -7.324 5.221 -14.679 1.00 93.31 84 ALA A N 1
ATOM 630 C CA . ALA A 1 84 ? -8.407 4.389 -14.165 1.00 93.31 84 ALA A CA 1
ATOM 631 C C . ALA A 1 84 ? -7.895 3.391 -13.116 1.00 93.31 84 ALA A C 1
ATOM 633 O O . ALA A 1 84 ? -8.559 3.186 -12.101 1.00 93.31 84 ALA A O 1
ATOM 634 N N . VAL A 1 85 ? -6.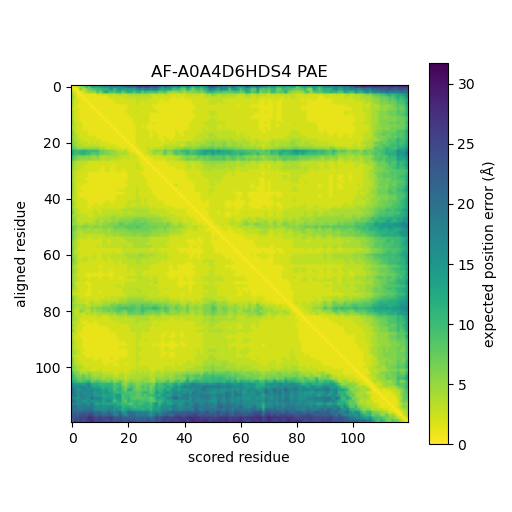698 2.831 -13.320 1.00 92.94 85 VAL A N 1
ATOM 635 C CA . VAL A 1 85 ? -6.054 1.929 -12.354 1.00 92.94 85 VAL A CA 1
ATOM 636 C C . VAL A 1 85 ? -5.705 2.683 -11.073 1.00 92.94 85 VAL A C 1
ATOM 638 O O . VAL A 1 85 ? -6.065 2.229 -9.988 1.00 92.94 85 VAL A O 1
ATOM 641 N N . ALA A 1 86 ? -5.127 3.883 -11.178 1.00 94.56 86 ALA A N 1
ATOM 642 C CA . ALA A 1 86 ? -4.873 4.722 -10.005 1.00 94.56 86 ALA A CA 1
ATOM 643 C C . ALA A 1 86 ? -6.159 5.113 -9.262 1.00 94.56 86 ALA A C 1
ATOM 645 O O . ALA A 1 86 ? -6.207 5.041 -8.034 1.00 94.56 86 ALA A O 1
ATOM 646 N N . ALA A 1 87 ? -7.226 5.473 -9.983 1.00 96.50 87 ALA A N 1
ATOM 647 C CA . ALA A 1 87 ? -8.525 5.752 -9.372 1.00 96.50 87 ALA A CA 1
ATOM 648 C C . ALA A 1 87 ? -9.097 4.519 -8.650 1.00 96.50 87 ALA A C 1
ATOM 650 O O . ALA A 1 87 ? -9.613 4.643 -7.539 1.00 96.50 87 ALA A O 1
ATOM 651 N N . GLY A 1 88 ? -8.960 3.327 -9.239 1.00 96.69 88 GLY A N 1
ATOM 652 C CA . GLY A 1 88 ? -9.342 2.063 -8.609 1.00 96.69 88 GLY A CA 1
ATOM 653 C C . GLY A 1 88 ? -8.541 1.767 -7.337 1.00 96.69 88 GLY A C 1
ATOM 654 O O . GLY A 1 88 ? -9.125 1.406 -6.317 1.00 96.69 88 GLY A O 1
ATOM 655 N N . ALA A 1 89 ? -7.225 1.987 -7.356 1.00 96.94 89 ALA A N 1
ATOM 656 C CA . ALA A 1 89 ? -6.368 1.824 -6.181 1.00 96.94 89 ALA A CA 1
ATOM 657 C C . ALA A 1 89 ? -6.727 2.817 -5.059 1.00 96.94 89 ALA A C 1
ATOM 659 O O . ALA A 1 89 ? -6.779 2.441 -3.888 1.00 96.94 89 ALA A O 1
ATOM 660 N N . LEU A 1 90 ? -7.056 4.067 -5.403 1.00 98.12 90 LEU A N 1
ATOM 661 C CA . LEU A 1 90 ? -7.559 5.056 -4.444 1.00 98.12 90 LEU A CA 1
ATOM 662 C C . LEU A 1 90 ? -8.924 4.664 -3.866 1.00 98.12 90 LEU A C 1
ATOM 664 O 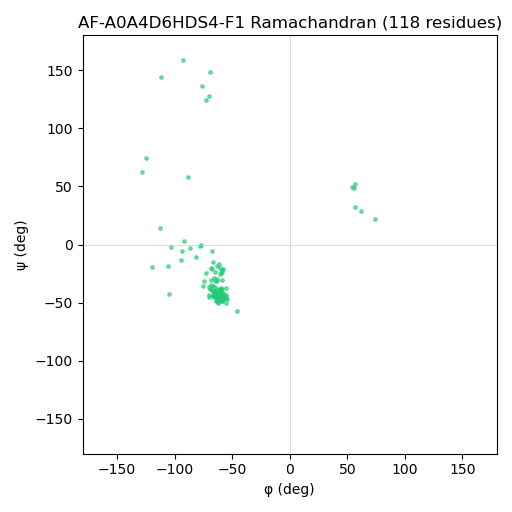O . LEU A 1 90 ? -9.143 4.806 -2.662 1.00 98.12 90 LEU A O 1
ATOM 668 N N . ALA A 1 91 ? -9.832 4.138 -4.691 1.00 98.38 91 ALA A N 1
ATOM 669 C CA . ALA A 1 91 ? -11.113 3.622 -4.219 1.00 98.38 91 ALA A CA 1
ATOM 670 C C . ALA A 1 91 ? -10.915 2.445 -3.249 1.00 98.38 91 ALA A C 1
ATOM 672 O O . ALA A 1 91 ? -11.548 2.404 -2.194 1.00 98.38 91 ALA A O 1
ATOM 673 N N . LEU A 1 92 ? -9.984 1.534 -3.551 1.00 98.00 92 LEU A N 1
ATOM 674 C CA . LEU A 1 92 ? -9.608 0.442 -2.655 1.00 98.00 92 LEU A CA 1
ATOM 675 C C . LEU A 1 92 ? -9.046 0.962 -1.325 1.00 98.00 92 LEU A C 1
ATOM 677 O O . LEU A 1 92 ? -9.454 0.481 -0.269 1.00 98.00 92 LEU A O 1
ATOM 681 N N . LEU A 1 93 ? -8.165 1.966 -1.354 1.00 98.44 93 LEU A N 1
ATOM 682 C CA . LEU A 1 93 ? -7.656 2.615 -0.143 1.00 98.44 93 LEU A CA 1
ATOM 683 C C . LEU A 1 93 ? -8.782 3.228 0.699 1.00 98.44 93 LEU A C 1
ATOM 685 O O . LEU A 1 93 ? -8.801 3.055 1.921 1.00 98.44 93 LEU A O 1
ATOM 689 N N . ALA A 1 94 ? -9.738 3.909 0.065 1.00 98.44 94 ALA A N 1
ATOM 690 C CA . ALA A 1 94 ? -10.889 4.478 0.759 1.00 98.44 94 ALA A CA 1
ATOM 691 C C . ALA A 1 94 ? -11.732 3.386 1.440 1.00 98.44 94 ALA A C 1
ATOM 693 O O . ALA A 1 94 ? -12.080 3.518 2.615 1.00 98.44 94 ALA A O 1
ATOM 694 N N . VAL A 1 95 ? -11.994 2.274 0.745 1.00 98.25 95 VAL A N 1
ATOM 695 C CA . VAL A 1 95 ? -12.717 1.120 1.306 1.00 98.25 95 VAL A CA 1
ATOM 696 C C . VAL A 1 95 ? -11.942 0.486 2.463 1.00 98.25 95 VAL A C 1
ATOM 698 O O . VAL A 1 95 ? -12.517 0.264 3.527 1.00 98.25 95 VAL A O 1
ATOM 701 N N . ALA A 1 96 ? -10.641 0.234 2.300 1.00 97.94 96 ALA A N 1
ATOM 702 C CA . ALA A 1 96 ? -9.791 -0.327 3.351 1.00 97.94 96 ALA A CA 1
ATOM 703 C C . ALA A 1 96 ? -9.792 0.547 4.614 1.00 97.94 96 ALA A C 1
ATOM 705 O O . ALA A 1 96 ? -9.931 0.040 5.729 1.00 97.94 96 ALA A O 1
ATOM 706 N N . THR A 1 97 ? -9.710 1.866 4.429 1.00 97.38 97 THR A N 1
ATOM 707 C CA . THR A 1 97 ? -9.799 2.846 5.516 1.00 97.38 97 THR A CA 1
ATOM 708 C C . THR A 1 97 ? -11.156 2.767 6.207 1.00 97.38 97 THR A C 1
ATOM 710 O O . THR A 1 97 ? -11.206 2.607 7.425 1.00 97.38 97 THR A O 1
ATOM 713 N N . ALA A 1 98 ? -12.255 2.785 5.447 1.00 96.44 98 ALA A N 1
ATOM 714 C CA . ALA A 1 98 ? -13.600 2.691 6.008 1.00 96.44 98 ALA A CA 1
ATOM 715 C C . ALA A 1 98 ? -13.800 1.401 6.824 1.00 96.44 98 ALA A C 1
ATOM 717 O O . ALA A 1 98 ? -14.358 1.444 7.920 1.00 96.44 98 ALA A O 1
ATOM 718 N N . VAL A 1 99 ? -13.293 0.262 6.338 1.00 94.44 99 VAL A N 1
ATOM 719 C CA . VAL A 1 99 ? -13.333 -1.022 7.059 1.00 94.44 99 VAL A CA 1
ATOM 720 C C . VAL A 1 99 ? -12.542 -0.950 8.371 1.00 94.44 99 VAL A C 1
ATOM 722 O O . VAL A 1 99 ? -13.038 -1.380 9.417 1.00 94.44 99 VAL A O 1
ATOM 725 N N . ALA A 1 100 ? -11.329 -0.393 8.341 1.00 93.69 100 ALA A N 1
ATOM 726 C CA . ALA A 1 100 ? -10.481 -0.263 9.524 1.00 93.69 100 ALA A CA 1
ATOM 727 C C . ALA A 1 100 ? -11.075 0.690 10.575 1.00 93.69 100 ALA A C 1
ATOM 729 O O . ALA A 1 100 ? -11.032 0.401 11.776 1.00 93.69 100 ALA A O 1
ATOM 730 N N . GLU A 1 101 ? -11.674 1.800 10.143 1.00 92.31 101 GLU A N 1
ATOM 731 C CA . GLU A 1 101 ? -12.340 2.746 11.040 1.00 92.31 101 GLU A CA 1
ATOM 732 C C . GLU A 1 101 ? -13.628 2.172 11.620 1.00 92.31 101 GLU A C 1
ATOM 734 O O . GLU A 1 101 ? -13.835 2.256 12.830 1.00 92.31 101 GLU A O 1
ATOM 739 N N . HIS A 1 102 ? -14.446 1.506 10.799 1.00 90.69 102 HIS A N 1
ATOM 740 C CA . HIS A 1 102 ? -15.649 0.826 11.268 1.00 90.69 102 HIS A CA 1
ATOM 741 C C . HIS A 1 102 ? -15.328 -0.156 12.401 1.00 90.69 102 HIS A C 1
ATOM 743 O O . HIS A 1 102 ? -15.968 -0.118 13.453 1.00 90.69 102 HIS A O 1
ATOM 749 N N . ARG A 1 103 ? -14.286 -0.980 12.230 1.00 87.56 103 ARG A N 1
ATOM 750 C CA . ARG A 1 103 ? -13.804 -1.891 13.280 1.00 87.56 103 ARG A CA 1
ATOM 751 C C . ARG A 1 103 ? -13.335 -1.152 14.527 1.00 87.56 103 ARG A C 1
ATOM 753 O O . ARG A 1 103 ? -13.723 -1.517 15.633 1.00 87.56 103 ARG A O 1
ATOM 760 N N . SER A 1 104 ? -12.531 -0.108 14.345 1.00 85.25 104 SER A N 1
ATOM 761 C CA . SER A 1 104 ? -11.976 0.676 15.454 1.00 85.25 104 SER A CA 1
ATOM 762 C C . SER A 1 104 ? -13.070 1.351 16.290 1.00 85.25 104 SER A C 1
ATOM 764 O O . SER A 1 104 ? -12.975 1.394 17.513 1.00 85.25 104 SER A O 1
ATOM 766 N N . TYR A 1 105 ? -14.133 1.851 15.655 1.00 84.19 105 TYR A N 1
ATOM 767 C CA . TYR A 1 105 ? -15.257 2.481 16.354 1.00 84.19 105 TYR A CA 1
ATOM 768 C C . TYR A 1 105 ? -16.173 1.474 17.048 1.00 84.19 105 TYR A C 1
ATOM 770 O O . TYR A 1 105 ? -16.662 1.758 18.143 1.00 84.19 105 TYR A O 1
ATOM 778 N N . ARG A 1 106 ? -16.366 0.297 16.445 1.00 83.38 106 ARG A N 1
ATOM 779 C CA . ARG A 1 106 ? -17.140 -0.813 17.021 1.00 83.38 106 ARG A CA 1
ATOM 780 C C . ARG A 1 106 ? -16.448 -1.441 18.234 1.00 83.38 106 ARG A C 1
ATOM 782 O O . ARG A 1 106 ? -17.125 -1.858 19.164 1.00 83.38 106 ARG A O 1
ATOM 789 N N . ALA A 1 107 ? -15.115 -1.428 18.285 1.00 78.62 107 ALA A N 1
ATOM 790 C CA . ALA A 1 107 ? -14.353 -1.927 19.436 1.00 78.62 107 ALA A CA 1
ATOM 791 C C . ALA A 1 107 ? -14.687 -1.207 20.762 1.00 78.62 107 ALA A C 1
ATOM 793 O O . ALA A 1 107 ? -14.465 -1.762 21.834 1.00 78.62 107 ALA A O 1
ATOM 794 N N . LEU A 1 108 ? -15.240 0.010 20.702 1.00 77.06 108 LEU A N 1
ATOM 795 C CA . LEU A 1 108 ? -15.640 0.792 21.876 1.00 77.06 108 LEU A CA 1
ATOM 796 C C . LEU A 1 108 ? -17.114 0.606 22.269 1.00 77.06 108 LEU A C 1
ATOM 798 O O . LEU A 1 108 ? -17.531 1.159 23.285 1.00 77.06 108 LEU A O 1
ATOM 802 N N . GLU A 1 109 ? -17.916 -0.120 21.484 1.00 80.44 109 GLU A N 1
ATOM 803 C CA . GLU A 1 109 ? -19.346 -0.314 21.768 1.00 80.44 109 GLU A CA 1
ATOM 804 C C . GLU A 1 109 ? -19.615 -0.963 23.131 1.00 80.44 109 GLU A C 1
ATOM 806 O O . GLU A 1 109 ? -20.432 -0.399 23.858 1.00 80.44 109 GLU A O 1
ATOM 811 N N . PRO A 1 110 ? -18.899 -2.025 23.554 1.00 76.62 110 PRO A N 1
ATOM 812 C CA . PRO A 1 110 ? -19.117 -2.626 24.872 1.00 76.62 110 PRO A CA 1
ATOM 813 C C . PRO A 1 110 ? -18.860 -1.647 26.027 1.00 76.62 110 PRO A C 1
ATOM 815 O O . PRO A 1 110 ? -19.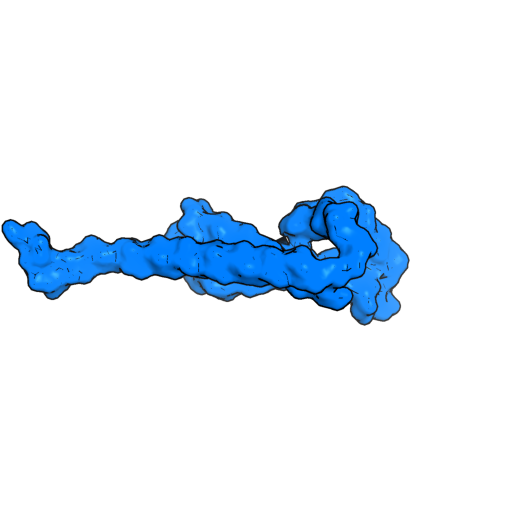611 -1.596 26.991 1.00 76.62 110 PRO A O 1
ATOM 818 N N . ILE A 1 111 ? -17.828 -0.804 25.907 1.00 76.75 111 ILE A N 1
ATOM 819 C CA . ILE A 1 111 ? -17.498 0.209 26.924 1.00 76.75 111 ILE A CA 1
ATOM 820 C C . ILE A 1 111 ? -18.578 1.300 26.967 1.00 76.75 111 ILE A C 1
ATOM 822 O O . ILE A 1 111 ? -18.918 1.810 28.034 1.00 76.75 111 ILE A O 1
ATOM 826 N N . ARG A 1 112 ? -19.116 1.683 25.803 1.00 79.50 112 ARG A N 1
ATOM 827 C CA . ARG A 1 112 ? -20.181 2.690 25.704 1.00 79.50 112 ARG A CA 1
ATOM 828 C C . ARG A 1 112 ? -21.516 2.182 26.248 1.00 79.50 112 ARG A C 1
ATOM 830 O O . ARG A 1 112 ? -22.224 2.995 26.829 1.00 79.50 112 ARG A O 1
ATOM 837 N N . ALA A 1 113 ? -21.844 0.905 26.047 1.00 82.25 113 ALA A N 1
ATOM 838 C CA . ALA A 1 113 ? -23.057 0.278 26.578 1.00 82.25 113 ALA A CA 1
ATOM 839 C C . ALA A 1 113 ? -23.029 0.254 28.117 1.00 82.25 113 ALA A C 1
ATOM 841 O O . ALA A 1 113 ? -23.915 0.829 28.753 1.00 82.25 113 ALA A O 1
ATOM 842 N N . TYR A 1 114 ? -21.906 -0.192 28.694 1.00 82.19 114 TYR A N 1
ATOM 843 C CA . TYR A 1 114 ? -21.655 -0.126 30.137 1.00 82.19 114 TYR A CA 1
ATOM 844 C C . TYR A 1 114 ? -21.781 1.297 30.701 1.00 82.19 114 TYR A C 1
ATOM 846 O O . TYR A 1 114 ? -22.439 1.525 31.711 1.00 82.19 114 TYR A O 1
ATOM 854 N N . ALA A 1 115 ? -21.187 2.293 30.033 1.00 85.19 115 ALA A N 1
ATOM 855 C CA . ALA A 1 115 ? -21.230 3.681 30.496 1.00 85.19 115 ALA A CA 1
ATOM 856 C C . ALA A 1 115 ? -22.632 4.323 30.442 1.00 85.19 115 ALA A C 1
ATOM 858 O O . ALA A 1 115 ? -22.852 5.336 31.108 1.00 85.19 115 ALA A O 1
ATOM 859 N N . ARG A 1 116 ? -23.558 3.786 29.635 1.00 86.75 116 ARG A N 1
ATOM 860 C CA . ARG A 1 116 ? -24.939 4.286 29.515 1.00 86.75 116 ARG A CA 1
ATOM 861 C C . ARG A 1 116 ? -25.933 3.568 30.425 1.00 86.75 116 ARG A C 1
ATOM 863 O O . ARG A 1 116 ? -27.029 4.088 30.599 1.00 86.75 116 ARG A O 1
ATOM 870 N N . GLY A 1 117 ? -25.551 2.433 31.012 1.00 82.50 117 GLY A N 1
ATOM 871 C CA . GLY A 1 117 ? -26.479 1.573 31.748 1.00 82.50 117 GLY A CA 1
ATOM 872 C C . GLY A 1 117 ? -27.420 0.788 30.831 1.00 82.50 117 GLY A C 1
ATOM 873 O O . GLY A 1 117 ? -28.474 0.362 31.280 1.00 82.50 117 GLY A O 1
ATOM 874 N N . ASP A 1 118 ? -27.045 0.598 29.561 1.00 77.38 118 ASP A N 1
ATOM 875 C CA . ASP A 1 118 ? -27.824 -0.181 28.583 1.00 77.38 118 ASP A CA 1
ATOM 876 C C . ASP A 1 118 ? -27.652 -1.711 28.789 1.00 77.38 118 ASP A C 1
ATOM 878 O O . ASP A 1 118 ? -28.229 -2.504 28.047 1.00 77.38 118 ASP A O 1
ATOM 882 N N . ASP A 1 119 ? -26.831 -2.118 29.767 1.00 63.47 119 ASP A N 1
ATOM 883 C CA . ASP A 1 119 ? -26.487 -3.512 30.087 1.00 63.47 119 ASP A CA 1
ATOM 884 C C . ASP A 1 119 ? -27.426 -4.151 31.151 1.00 63.47 119 ASP A C 1
ATOM 886 O O . ASP A 1 119 ? -27.194 -5.298 31.544 1.00 63.47 119 ASP A O 1
ATOM 890 N N . GLU A 1 120 ? -28.460 -3.432 31.621 1.00 58.09 120 GLU A N 1
ATOM 891 C CA . GLU A 1 120 ? -29.527 -3.917 32.534 1.00 58.09 120 GLU A CA 1
ATOM 892 C C . GLU A 1 120 ? -30.829 -4.266 31.791 1.00 58.09 120 GLU A C 1
ATOM 894 O O . GLU A 1 120 ? -31.451 -5.294 32.156 1.00 58.09 120 GLU A O 1
#

Solvent-accessible surface area (backbone atoms only — not comparable to full-atom values): 6188 Å² total; per-residue (Å²): 111,33,48,64,53,20,35,25,23,42,13,19,20,52,35,28,43,48,38,59,70,76,40,83,82,57,81,61,58,70,58,49,14,55,50,24,10,54,46,18,39,56,48,59,45,38,80,73,41,91,64,62,42,69,59,35,45,52,45,30,74,28,82,72,27,32,78,28,67,37,38,35,60,51,46,69,74,44,79,74,48,42,62,65,56,22,51,49,23,44,52,48,24,52,50,30,48,51,53,39,49,54,51,61,60,54,71,45,45,68,62,51,35,60,77,69,59,73,80,118

Organism: NCBI:txid1457250

Sequence (120 aa):
MSMAIAH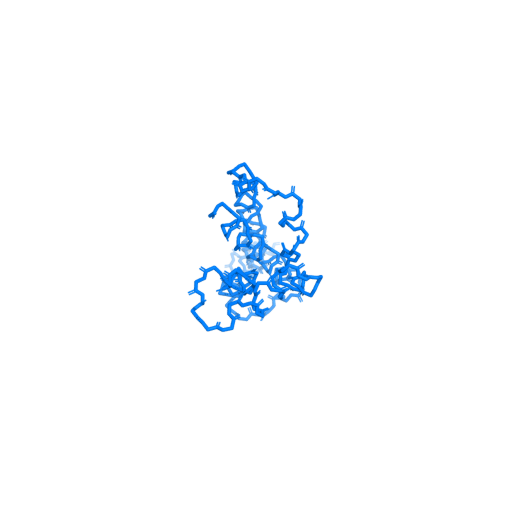FAMGSACTILVVAVLLPSVPYPRVLGLLGGGWAMIPDFHWISPVFAAELKLFHGSALANVFWFHNALDVADTTDSKAVAAGALALLAVATAVAEHRSYRALEPIRAYARGDDE

Foldseek 3Di:
DLLLLLQLLLQLLVQLLCCLPPPVPDPPSNVSSNVSSVLSCQLVCLVPDPPCNVVSPVCQCDPVSVVSVHNNVVCVVCVPSDNVSSVVSNVSSVVSVVSSVVSVVVVCVVVVCVVVVVPD

Mean predicted aligned error: 5.09 Å